Protein AF-A0A8T4I8P6-F1 (afdb_monomer_lite)

pLDDT: mean 85.15, std 11.35, range [41.34, 96.19]

Structure (mmCIF, N/CA/C/O backbone):
data_AF-A0A8T4I8P6-F1
#
_entry.id   AF-A0A8T4I8P6-F1
#
loop_
_atom_site.group_PDB
_atom_site.id
_atom_site.type_symbol
_atom_site.label_atom_id
_atom_site.label_alt_id
_atom_site.label_comp_id
_atom_site.label_asym_id
_atom_site.label_entity_id
_atom_site.label_seq_id
_atom_site.pdbx_PDB_ins_code
_atom_site.Cartn_x
_atom_site.Cartn_y
_atom_site.Cartn_z
_atom_site.occupancy
_atom_site.B_iso_or_equiv
_atom_site.auth_seq_id
_atom_site.auth_comp_id
_atom_site.auth_asym_id
_atom_site.auth_atom_id
_atom_site.pdbx_PDB_model_num
ATOM 1 N N . MET A 1 1 ? 10.324 4.288 3.328 1.00 62.22 1 MET A N 1
ATOM 2 C CA . MET A 1 1 ? 9.304 4.118 2.269 1.00 62.22 1 MET A CA 1
ATOM 3 C C . MET A 1 1 ? 8.534 5.425 2.193 1.00 62.22 1 MET A C 1
ATOM 5 O O . MET A 1 1 ? 8.185 5.935 3.247 1.00 62.22 1 MET A O 1
ATOM 9 N N . THR A 1 2 ? 8.347 6.014 1.014 1.00 79.75 2 THR A N 1
ATOM 10 C CA . THR A 1 2 ? 7.595 7.275 0.873 1.00 79.75 2 THR A CA 1
ATOM 11 C C . THR A 1 2 ? 6.123 6.944 0.658 1.00 79.75 2 THR A C 1
ATOM 13 O O . THR A 1 2 ? 5.817 6.181 -0.250 1.00 79.75 2 THR A O 1
ATOM 16 N N . PHE A 1 3 ? 5.222 7.484 1.477 1.00 83.88 3 PHE A N 1
ATOM 17 C CA . PHE A 1 3 ? 3.780 7.374 1.247 1.00 83.88 3 PHE A CA 1
ATOM 18 C C . PHE A 1 3 ? 3.337 8.354 0.147 1.00 83.88 3 PHE A C 1
ATOM 20 O O . PHE A 1 3 ? 3.882 9.455 0.037 1.00 83.88 3 PHE A O 1
ATOM 27 N N . LYS A 1 4 ? 2.347 7.960 -0.662 1.00 89.38 4 LYS A N 1
ATOM 28 C CA . LYS A 1 4 ? 1.677 8.821 -1.644 1.00 89.38 4 LYS A CA 1
ATOM 29 C C . LYS A 1 4 ? 0.181 8.505 -1.645 1.00 89.38 4 LYS A C 1
ATOM 31 O O . LYS A 1 4 ? -0.199 7.378 -1.939 1.00 89.38 4 LYS A O 1
ATOM 36 N N . ALA A 1 5 ? -0.660 9.498 -1.373 1.00 89.81 5 ALA A N 1
ATOM 37 C CA . ALA A 1 5 ? -2.104 9.358 -1.542 1.00 89.81 5 ALA A CA 1
ATOM 38 C C . ALA A 1 5 ? -2.487 9.374 -3.031 1.00 89.81 5 ALA A C 1
ATOM 40 O O . ALA A 1 5 ? -1.752 9.913 -3.869 1.00 89.81 5 ALA A O 1
ATOM 41 N N . TYR A 1 6 ? -3.641 8.804 -3.367 1.00 88.69 6 TYR A N 1
ATOM 42 C CA . TYR A 1 6 ? -4.278 8.99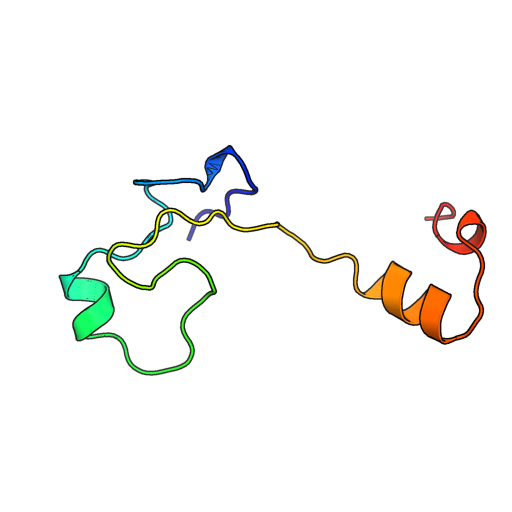2 -4.667 1.00 88.69 6 TYR A CA 1
ATOM 43 C C . TYR A 1 6 ? -4.504 10.498 -4.935 1.00 88.69 6 TYR A C 1
ATOM 45 O O . TYR A 1 6 ? -4.878 11.224 -4.014 1.00 88.69 6 TYR A O 1
ATOM 53 N N . PRO A 1 7 ? -4.277 10.996 -6.169 1.00 92.38 7 PRO A N 1
ATOM 54 C CA . PRO A 1 7 ? -3.903 10.251 -7.377 1.00 92.38 7 PRO A CA 1
ATOM 55 C C . PRO A 1 7 ? -2.399 9.981 -7.538 1.00 92.38 7 PRO A C 1
ATOM 57 O O . PRO A 1 7 ? -2.014 9.201 -8.403 1.00 92.38 7 PRO A O 1
ATOM 60 N N . SER A 1 8 ? -1.533 10.556 -6.703 1.00 92.31 8 SER A N 1
ATOM 61 C CA . SER A 1 8 ? -0.066 10.490 -6.848 1.00 92.31 8 SER A CA 1
ATOM 62 C C . SER A 1 8 ? 0.542 9.085 -6.729 1.00 92.31 8 SER A C 1
ATOM 64 O O . SER A 1 8 ? 1.703 8.885 -7.095 1.00 92.31 8 SER A O 1
ATOM 66 N N . SER A 1 9 ? -0.203 8.116 -6.199 1.00 91.69 9 SER A N 1
ATOM 67 C CA . SER A 1 9 ? 0.185 6.701 -6.118 1.00 91.69 9 SER A CA 1
ATOM 68 C C . SER A 1 9 ? -0.413 5.809 -7.213 1.00 91.69 9 SER A C 1
ATOM 70 O O . SER A 1 9 ? -0.130 4.607 -7.235 1.00 91.69 9 SER A O 1
ATOM 72 N N . TYR A 1 10 ? -1.213 6.367 -8.127 1.00 92.00 10 TYR A N 1
ATOM 73 C CA . TYR A 1 10 ? -1.790 5.647 -9.263 1.00 92.00 10 TYR A CA 1
ATOM 74 C C . TYR A 1 10 ? -0.718 5.231 -10.285 1.00 92.00 10 TYR A C 1
ATOM 76 O O . TYR A 1 10 ? 0.204 5.990 -10.581 1.00 92.00 10 TYR A O 1
ATOM 84 N N . GLY A 1 11 ? -0.858 4.031 -10.856 1.00 90.00 11 GLY A N 1
ATOM 85 C CA . GLY A 1 11 ? 0.027 3.536 -11.914 1.00 90.00 11 GLY A CA 1
ATOM 86 C C . GLY A 1 11 ? 1.470 3.268 -11.463 1.00 90.00 11 GLY A C 1
ATOM 87 O O . GLY A 1 11 ? 1.730 2.947 -10.300 1.00 90.00 11 GLY A O 1
ATOM 88 N N . ALA A 1 12 ? 2.416 3.355 -12.401 1.00 89.25 12 ALA A N 1
ATOM 89 C CA . ALA A 1 12 ? 3.826 3.039 -12.176 1.00 89.25 12 ALA A CA 1
ATOM 90 C C . ALA A 1 12 ? 4.529 4.152 -11.380 1.00 89.25 12 ALA A C 1
ATOM 92 O O . ALA A 1 12 ? 4.989 5.148 -11.932 1.00 89.25 12 ALA A O 1
ATOM 93 N N . THR A 1 13 ? 4.620 3.976 -10.063 1.00 89.88 13 THR A N 1
ATOM 94 C CA . THR A 1 13 ? 5.213 4.954 -9.144 1.00 89.88 13 THR A CA 1
ATOM 95 C C . THR A 1 13 ? 6.345 4.338 -8.329 1.00 89.88 13 THR A C 1
ATOM 97 O O . THR A 1 13 ? 6.418 3.126 -8.129 1.00 89.88 13 THR A O 1
ATOM 100 N N . ASN A 1 14 ? 7.221 5.188 -7.787 1.00 89.56 14 ASN A N 1
ATOM 101 C CA . ASN A 1 14 ? 8.341 4.767 -6.939 1.00 89.56 14 ASN A CA 1
ATOM 102 C C . ASN A 1 14 ? 7.931 4.224 -5.552 1.00 89.56 14 ASN A C 1
ATOM 104 O O . ASN A 1 14 ? 8.809 3.858 -4.773 1.00 89.56 14 ASN A O 1
ATOM 108 N N . VAL A 1 15 ? 6.631 4.174 -5.235 1.00 89.31 15 VAL A N 1
ATOM 109 C CA . VAL A 1 15 ? 6.118 3.582 -3.988 1.00 89.31 15 VAL A CA 1
ATOM 110 C C . VAL A 1 15 ? 5.777 2.097 -4.137 1.00 89.31 15 VAL A C 1
ATOM 112 O O . VAL A 1 15 ? 5.569 1.419 -3.135 1.00 89.31 15 VAL A O 1
ATOM 115 N N . ARG A 1 16 ? 5.774 1.556 -5.365 1.00 89.56 16 ARG A N 1
ATOM 116 C CA . ARG A 1 16 ? 5.507 0.135 -5.638 1.00 89.56 16 ARG A CA 1
ATOM 117 C C . ARG A 1 16 ? 6.761 -0.729 -5.527 1.00 89.56 16 ARG A C 1
ATOM 119 O O . ARG A 1 16 ? 7.879 -0.287 -5.790 1.00 89.56 16 ARG A O 1
ATOM 126 N N . MET A 1 17 ? 6.567 -2.000 -5.177 1.00 91.00 17 MET A N 1
ATOM 127 C CA . MET A 1 17 ? 7.617 -3.003 -5.319 1.00 91.00 17 MET A CA 1
ATOM 128 C C . MET A 1 17 ? 7.887 -3.254 -6.804 1.00 91.00 17 MET A C 1
ATOM 130 O O . MET A 1 17 ? 6.973 -3.232 -7.624 1.00 91.00 17 MET A O 1
ATOM 134 N N . SER A 1 18 ? 9.146 -3.528 -7.146 1.00 89.38 18 SER A N 1
ATOM 135 C CA . SER A 1 18 ? 9.440 -4.169 -8.425 1.00 89.38 18 SER A CA 1
ATOM 136 C C . SER A 1 18 ? 8.932 -5.612 -8.405 1.00 89.38 18 SER A C 1
ATOM 138 O O . SER A 1 18 ? 8.773 -6.202 -7.335 1.00 89.38 18 SER A O 1
ATOM 140 N N . TYR A 1 19 ? 8.755 -6.210 -9.582 1.00 90.50 19 TYR A N 1
ATOM 141 C CA . TYR A 1 19 ? 8.351 -7.613 -9.708 1.00 90.50 19 TYR A CA 1
ATOM 142 C C . TYR A 1 19 ? 9.252 -8.562 -8.896 1.00 90.50 19 TYR A C 1
ATOM 144 O O . TYR A 1 19 ? 8.763 -9.372 -8.117 1.00 90.50 19 TYR A O 1
ATOM 152 N N . SER A 1 20 ? 10.575 -8.384 -8.984 1.00 94.00 20 SER A N 1
ATOM 153 C CA . SER A 1 20 ? 11.539 -9.176 -8.206 1.00 94.00 20 SER A CA 1
ATOM 154 C C . SER A 1 20 ? 11.379 -8.987 -6.690 1.00 94.00 20 SER A C 1
ATOM 156 O O . SER A 1 20 ? 11.474 -9.950 -5.929 1.00 94.00 20 SER A O 1
ATOM 158 N N . LYS A 1 21 ? 11.088 -7.764 -6.222 1.00 92.56 21 LYS A N 1
ATOM 159 C CA . LYS A 1 21 ? 10.808 -7.530 -4.796 1.00 92.56 21 LYS A CA 1
ATOM 160 C C . LYS A 1 21 ? 9.529 -8.243 -4.360 1.00 92.56 21 LYS A C 1
ATOM 162 O O . LYS A 1 21 ? 9.542 -8.872 -3.309 1.00 92.56 21 LYS A O 1
ATOM 167 N N . TRP A 1 22 ? 8.475 -8.198 -5.174 1.00 92.19 22 TRP A N 1
ATOM 168 C CA . TRP A 1 22 ? 7.219 -8.899 -4.909 1.00 92.19 22 TRP A CA 1
ATOM 169 C C . TRP A 1 22 ? 7.412 -10.420 -4.791 1.00 92.19 22 TRP A C 1
ATOM 171 O O . TRP A 1 22 ? 7.022 -11.006 -3.785 1.00 92.19 22 TRP A O 1
ATOM 181 N N . THR A 1 23 ? 8.080 -11.067 -5.753 1.00 93.88 23 THR A N 1
ATOM 182 C CA . THR A 1 23 ? 8.268 -12.535 -5.761 1.00 93.88 23 THR A CA 1
ATOM 183 C C . THR A 1 23 ? 9.095 -13.054 -4.579 1.00 93.88 23 THR A C 1
ATOM 185 O O . THR A 1 23 ? 8.908 -14.182 -4.110 1.00 93.88 23 THR A O 1
ATOM 188 N N . ASN A 1 24 ? 10.012 -12.226 -4.075 1.00 96.19 24 ASN A N 1
ATOM 189 C CA . ASN A 1 24 ? 10.868 -12.556 -2.937 1.00 96.19 24 ASN A CA 1
ATOM 190 C C . ASN A 1 24 ? 10.274 -12.133 -1.585 1.00 96.19 24 ASN A C 1
ATOM 192 O O . ASN A 1 24 ? 10.799 -12.524 -0.543 1.00 96.19 24 ASN A O 1
ATOM 196 N N . TYR A 1 25 ? 9.188 -11.358 -1.572 1.00 94.00 25 TYR A N 1
ATOM 197 C CA . TYR A 1 25 ? 8.589 -10.877 -0.334 1.00 94.00 25 TYR A CA 1
ATOM 198 C C . TYR A 1 25 ? 7.905 -12.014 0.441 1.00 94.00 25 TYR A C 1
ATOM 200 O O . TYR A 1 25 ? 7.306 -12.925 -0.139 1.00 94.00 25 TYR A O 1
ATOM 208 N N . ARG A 1 26 ? 7.999 -11.971 1.772 1.00 95.56 26 ARG A N 1
ATOM 209 C CA . ARG A 1 26 ? 7.301 -12.869 2.701 1.00 95.56 26 ARG A CA 1
ATOM 210 C C . ARG A 1 26 ? 6.713 -12.022 3.827 1.00 95.56 26 ARG A C 1
ATOM 212 O O . ARG A 1 26 ? 7.426 -11.204 4.401 1.00 95.56 26 ARG A O 1
ATOM 219 N N . GLY A 1 27 ? 5.431 -12.222 4.130 1.00 93.44 27 GLY A N 1
ATOM 220 C CA . GLY A 1 27 ? 4.693 -11.456 5.138 1.00 93.44 27 GLY A CA 1
ATOM 221 C C . GLY A 1 27 ? 3.502 -10.693 4.556 1.00 93.44 27 GLY A C 1
ATOM 222 O O . GLY A 1 27 ? 3.031 -10.992 3.458 1.00 93.44 27 GLY A O 1
ATOM 223 N N . HIS A 1 28 ? 3.014 -9.703 5.304 1.00 88.75 28 HIS A N 1
ATOM 224 C CA . HIS A 1 28 ? 1.862 -8.886 4.922 1.00 88.75 28 HIS A CA 1
ATOM 225 C C . HIS A 1 28 ? 2.280 -7.715 4.035 1.00 88.75 28 HIS A C 1
ATOM 227 O O . HIS A 1 28 ? 2.952 -6.788 4.478 1.00 88.75 28 HIS A O 1
ATOM 233 N N . CYS A 1 29 ? 1.863 -7.756 2.772 1.00 86.38 29 CYS A N 1
ATOM 234 C CA . CYS A 1 29 ? 2.134 -6.686 1.824 1.00 86.38 29 CYS A CA 1
ATOM 235 C C . CYS A 1 29 ? 1.062 -5.592 1.914 1.00 86.38 29 CYS A C 1
ATOM 237 O O . CYS A 1 29 ? -0.120 -5.892 2.074 1.00 86.38 29 CYS A O 1
ATOM 239 N N . GLY A 1 30 ? 1.471 -4.331 1.773 1.00 79.69 30 GLY A N 1
ATOM 240 C CA . GLY A 1 30 ? 0.546 -3.208 1.629 1.00 79.69 30 GLY A CA 1
ATOM 241 C C . GLY A 1 30 ? -0.300 -3.293 0.352 1.00 79.69 30 GLY A C 1
ATOM 242 O O . GLY A 1 30 ? 0.075 -3.947 -0.624 1.00 79.69 30 GLY A O 1
ATOM 243 N N . HIS A 1 31 ? -1.425 -2.575 0.364 1.00 77.69 31 HIS A N 1
ATOM 244 C CA . HIS A 1 31 ? -2.511 -2.604 -0.630 1.00 77.69 31 HIS A CA 1
ATOM 245 C C . HIS A 1 31 ? -2.061 -2.525 -2.102 1.00 77.69 31 HIS A C 1
ATOM 247 O O . HIS A 1 31 ? -2.652 -3.155 -2.972 1.00 77.69 31 HIS A O 1
ATOM 253 N N . GLN A 1 32 ? -0.993 -1.781 -2.402 1.00 85.88 32 GLN A N 1
ATOM 254 C CA . GLN A 1 32 ? -0.628 -1.417 -3.778 1.00 85.88 32 GLN A CA 1
ATOM 255 C C . GLN A 1 32 ? 0.383 -2.339 -4.480 1.00 85.88 32 GLN A C 1
ATOM 257 O O . GLN A 1 32 ? 0.778 -2.066 -5.615 1.00 85.88 32 GLN A O 1
ATOM 262 N N . HIS A 1 33 ? 0.910 -3.368 -3.820 1.00 90.00 33 HIS A N 1
ATOM 263 C CA . HIS A 1 33 ? 2.124 -4.029 -4.321 1.00 90.00 33 HIS A CA 1
ATOM 264 C C . HIS A 1 33 ? 1.892 -5.175 -5.308 1.00 90.00 33 HIS A C 1
ATOM 266 O O . HIS A 1 33 ? 2.858 -5.615 -5.931 1.00 90.00 33 HIS A O 1
ATOM 272 N N . VAL A 1 34 ? 0.645 -5.618 -5.487 1.00 88.06 34 VAL A N 1
ATOM 273 C CA . VAL A 1 34 ? 0.304 -6.670 -6.453 1.00 88.06 34 VAL A CA 1
ATOM 274 C C . V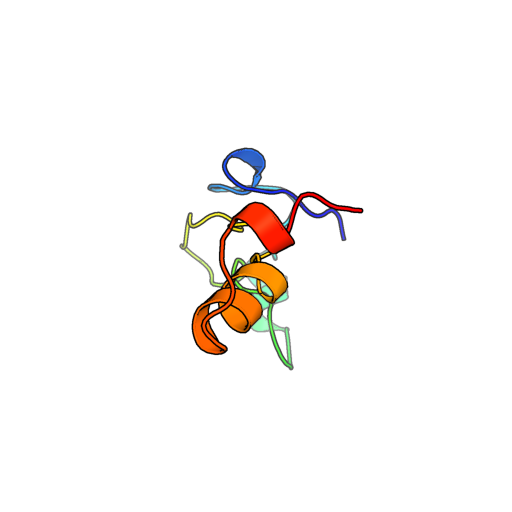AL A 1 34 ? 0.748 -6.239 -7.867 1.00 88.06 34 VAL A C 1
ATOM 276 O O . VAL A 1 34 ? 0.404 -5.123 -8.289 1.00 88.06 34 VAL A O 1
ATOM 279 N N . PRO A 1 35 ? 1.511 -7.082 -8.598 1.00 87.81 35 PRO A N 1
ATOM 280 C CA . PRO A 1 35 ? 1.927 -6.816 -9.972 1.00 87.81 35 PRO A CA 1
ATOM 281 C C . PRO A 1 35 ? 0.743 -6.561 -10.903 1.00 87.81 35 PRO A C 1
ATOM 283 O O . PRO A 1 35 ? -0.361 -7.027 -10.650 1.00 87.81 35 PRO A O 1
ATOM 286 N N . GLU A 1 36 ? 0.989 -5.814 -11.981 1.00 85.50 36 GLU A N 1
ATOM 287 C CA . GLU A 1 36 ? 0.014 -5.523 -13.053 1.00 85.50 36 GLU A CA 1
ATOM 288 C C . GLU A 1 36 ? -1.212 -4.690 -12.629 1.00 85.50 36 GLU A C 1
ATOM 290 O O . GLU A 1 36 ? -1.999 -4.266 -13.472 1.00 85.50 36 GLU A O 1
ATOM 295 N N . THR A 1 37 ? -1.348 -4.349 -11.344 1.00 85.25 37 THR A N 1
ATOM 296 C CA . THR A 1 37 ? -2.385 -3.422 -10.875 1.00 85.25 37 THR A CA 1
ATOM 297 C C . THR A 1 37 ? -1.944 -1.967 -11.044 1.00 85.25 37 THR A C 1
ATOM 299 O O . THR A 1 37 ? -0.777 -1.628 -10.839 1.00 85.25 37 THR A O 1
ATOM 302 N N . ALA A 1 38 ? -2.889 -1.070 -11.341 1.00 89.19 38 ALA A N 1
ATOM 303 C CA . ALA A 1 38 ? -2.647 0.379 -11.369 1.00 89.19 38 ALA A CA 1
ATOM 304 C C . ALA A 1 38 ? -3.304 1.132 -10.196 1.00 89.19 38 ALA A C 1
ATOM 306 O O . ALA A 1 38 ? -3.179 2.351 -10.098 1.00 89.19 38 ALA A O 1
ATOM 307 N N . HIS A 1 39 ? -3.978 0.424 -9.285 1.00 89.62 39 HIS A N 1
ATOM 308 C CA . HIS A 1 39 ? -4.791 1.021 -8.222 1.00 89.62 39 HIS A CA 1
ATOM 309 C C . HIS A 1 39 ? -3.962 1.849 -7.216 1.00 89.62 39 HIS A C 1
ATOM 311 O O . HIS A 1 39 ? -2.881 1.431 -6.793 1.00 89.62 39 HIS A O 1
ATOM 317 N N . GLY A 1 40 ? -4.457 3.036 -6.859 1.00 89.12 40 GLY A N 1
ATOM 318 C CA . GLY A 1 40 ? -3.810 3.970 -5.929 1.00 89.12 40 GLY A CA 1
ATOM 319 C C . GLY A 1 40 ? -3.947 3.570 -4.456 1.00 89.12 40 GLY A C 1
ATOM 320 O O . GLY A 1 40 ? -4.671 2.642 -4.119 1.00 89.12 40 GLY A O 1
ATOM 321 N N . ASP A 1 41 ? -3.247 4.276 -3.577 1.00 88.88 41 ASP A N 1
ATOM 322 C 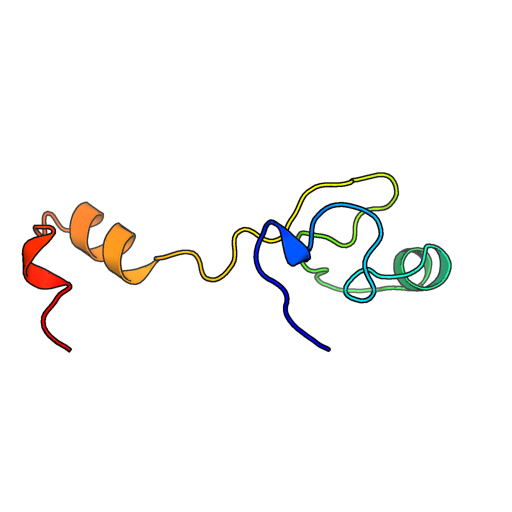CA . ASP A 1 41 ? -3.474 4.214 -2.136 1.00 88.88 41 ASP A CA 1
ATOM 323 C C . ASP A 1 41 ? -4.558 5.247 -1.794 1.00 88.88 41 ASP A C 1
ATOM 325 O O . ASP A 1 41 ? -4.363 6.428 -2.105 1.00 88.88 41 ASP A O 1
ATOM 329 N N . PRO A 1 42 ? -5.696 4.850 -1.199 1.00 84.56 42 PRO A N 1
ATOM 330 C CA . PRO A 1 42 ? -6.753 5.792 -0.823 1.00 84.56 42 PRO A CA 1
ATOM 331 C C . PRO A 1 42 ? -6.304 6.789 0.258 1.00 84.56 42 PRO A C 1
ATOM 333 O O . PRO A 1 42 ? -6.981 7.784 0.499 1.00 84.56 42 PRO A O 1
ATOM 336 N N . GLY A 1 43 ? -5.153 6.546 0.883 1.00 83.50 43 GLY A N 1
ATOM 337 C CA . GLY A 1 43 ? -4.627 7.286 2.007 1.00 83.50 43 GLY A CA 1
ATOM 338 C C . GLY A 1 43 ? -5.202 6.824 3.332 1.00 83.50 43 GLY A C 1
ATOM 339 O O . GLY A 1 43 ? -5.683 5.700 3.470 1.00 83.50 43 GLY A O 1
ATOM 340 N N . ALA A 1 44 ? -5.090 7.687 4.341 1.00 84.25 44 ALA A N 1
ATOM 341 C CA . ALA A 1 44 ? -5.588 7.383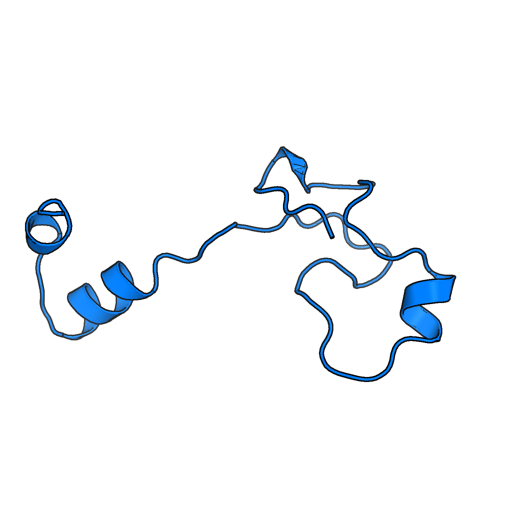 5.671 1.00 84.25 44 ALA A CA 1
ATOM 342 C C . ALA A 1 44 ? -7.111 7.218 5.622 1.00 84.25 44 ALA A C 1
ATOM 344 O O . ALA A 1 44 ? -7.856 8.182 5.450 1.00 84.25 44 ALA A O 1
ATOM 345 N N . PHE A 1 45 ? -7.569 5.978 5.766 1.00 81.69 45 PHE A N 1
ATOM 346 C CA . PHE A 1 45 ? -8.987 5.685 5.885 1.00 81.69 45 PHE A CA 1
ATOM 347 C C . PHE A 1 45 ? -9.522 6.308 7.187 1.00 81.69 45 PHE A C 1
ATOM 349 O O . PHE A 1 45 ? -8.909 6.092 8.239 1.00 81.69 45 PHE A O 1
ATOM 356 N N . PRO A 1 46 ? -10.633 7.071 7.163 1.00 87.69 46 PRO A N 1
ATOM 357 C CA . PRO A 1 46 ? -11.105 7.831 8.320 1.00 87.69 46 PRO A CA 1
ATOM 358 C C . PRO A 1 46 ? -11.816 6.922 9.338 1.00 87.69 46 PRO A C 1
ATOM 360 O O . PRO A 1 46 ? -13.021 7.021 9.566 1.00 87.69 46 PRO A O 1
ATOM 363 N N . MET A 1 47 ? -11.068 6.009 9.966 1.00 89.12 47 MET A N 1
ATOM 364 C CA . MET A 1 47 ? -11.626 4.991 10.860 1.00 89.12 47 MET A CA 1
ATOM 365 C C . MET A 1 47 ? -12.320 5.609 12.079 1.00 89.12 47 MET A C 1
ATOM 367 O O . MET A 1 47 ? -13.345 5.097 12.515 1.00 89.12 47 MET A O 1
ATOM 371 N N . ALA A 1 48 ? -11.810 6.731 12.597 1.00 89.50 48 ALA A N 1
ATOM 372 C CA . ALA A 1 48 ? -12.438 7.451 13.704 1.00 89.50 48 ALA A CA 1
ATOM 373 C C . ALA A 1 48 ? -13.851 7.930 13.339 1.00 89.50 48 ALA A C 1
ATOM 375 O O . ALA A 1 48 ? -14.796 7.652 14.073 1.00 89.50 48 ALA A O 1
ATOM 376 N N . ALA A 1 49 ? -14.011 8.553 12.167 1.00 88.94 49 ALA A N 1
ATOM 377 C CA . ALA A 1 49 ? -15.309 9.004 11.675 1.00 88.94 49 ALA A CA 1
ATOM 378 C C . ALA A 1 49 ? -16.290 7.837 11.499 1.00 88.94 49 ALA A C 1
ATOM 380 O O . ALA A 1 49 ? -17.451 7.926 11.890 1.00 88.94 49 ALA A O 1
ATOM 381 N N . ILE A 1 50 ? -15.806 6.711 10.971 1.00 90.31 50 ILE A N 1
ATOM 382 C CA . ILE A 1 50 ? -16.620 5.507 10.761 1.00 90.31 50 ILE A CA 1
ATOM 383 C C . ILE A 1 50 ? -17.053 4.894 12.091 1.00 90.31 50 ILE A C 1
ATOM 385 O O . ILE A 1 50 ? -18.216 4.532 12.248 1.00 90.31 50 ILE A O 1
ATOM 389 N N . LEU A 1 51 ? -16.144 4.796 13.061 1.00 92.06 51 LEU A N 1
ATOM 390 C CA . LEU A 1 51 ? -16.465 4.300 14.397 1.00 92.06 51 LEU A CA 1
ATOM 391 C C . LEU A 1 51 ? -17.412 5.245 15.143 1.00 92.06 51 LEU A C 1
ATOM 393 O O . LEU A 1 51 ? -18.262 4.758 15.886 1.00 92.06 51 LEU A O 1
ATOM 397 N N . ASN A 1 52 ? -17.290 6.561 14.947 1.00 91.44 52 ASN A N 1
ATOM 398 C CA . ASN A 1 52 ? -18.218 7.536 15.513 1.00 91.44 52 ASN A CA 1
ATOM 399 C C . ASN A 1 52 ? -19.627 7.339 14.942 1.00 91.44 52 ASN A C 1
ATOM 401 O O . ASN A 1 52 ? -20.570 7.099 15.694 1.00 91.44 52 ASN A O 1
ATOM 405 N N . ALA A 1 53 ? -19.747 7.310 13.613 1.00 91.00 53 ALA A N 1
ATOM 406 C CA . ALA A 1 53 ? -21.014 7.058 12.934 1.00 91.00 53 ALA A CA 1
ATOM 407 C C . ALA A 1 53 ? -21.627 5.703 13.338 1.00 91.00 53 ALA A C 1
ATOM 409 O O . ALA A 1 53 ? -22.823 5.617 13.608 1.00 91.00 53 ALA A O 1
ATOM 410 N N . ALA A 1 54 ? -20.814 4.647 13.464 1.00 94.12 54 ALA A N 1
ATOM 411 C CA . ALA A 1 54 ? -21.274 3.322 13.890 1.00 94.12 54 ALA A CA 1
ATOM 412 C C . ALA A 1 54 ? -21.812 3.290 15.333 1.00 94.12 54 ALA A C 1
ATOM 414 O O . ALA A 1 54 ? -22.644 2.444 15.656 1.00 94.12 54 ALA A O 1
ATOM 415 N N . LYS A 1 55 ? -21.360 4.206 16.199 1.00 94.75 55 LYS A N 1
ATOM 416 C CA . LYS A 1 55 ? -21.884 4.392 17.563 1.00 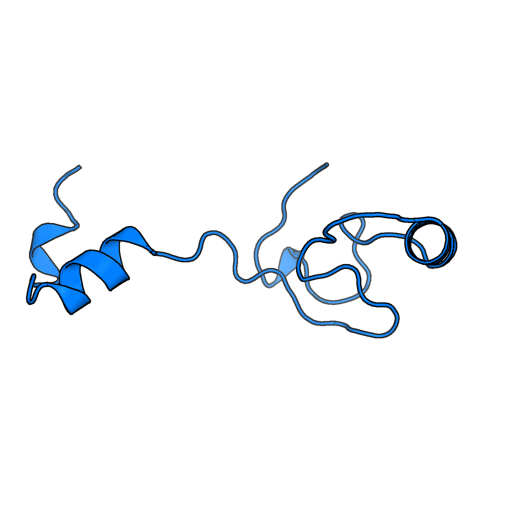94.75 55 LYS A CA 1
ATOM 417 C C . LYS A 1 55 ? -23.122 5.300 17.615 1.00 94.75 55 LYS A C 1
ATOM 419 O O . LYS A 1 55 ? -23.669 5.489 18.697 1.00 94.75 55 LYS A O 1
ATOM 424 N N . GLY A 1 56 ? -23.560 5.847 16.478 1.00 92.44 56 GLY A N 1
ATOM 425 C CA . GLY A 1 56 ? -24.647 6.825 16.396 1.00 92.44 56 GLY A CA 1
ATOM 426 C C . GLY A 1 56 ? -24.211 8.275 16.627 1.00 92.44 56 GLY A C 1
ATOM 427 O O . GLY A 1 56 ? -25.071 9.122 16.855 1.00 92.44 56 GLY A O 1
ATOM 428 N N . GLY A 1 57 ? -22.905 8.562 16.592 1.00 85.06 57 GLY A N 1
ATOM 429 C CA . GLY A 1 57 ? -22.380 9.927 16.641 1.00 85.06 57 GLY A CA 1
ATOM 430 C C . GLY A 1 57 ? -22.676 10.704 15.357 1.00 85.06 57 GLY A C 1
ATOM 431 O O . GLY A 1 57 ? -22.827 10.116 14.279 1.00 85.06 57 GLY A O 1
ATOM 432 N N . SER A 1 58 ? -22.766 12.026 15.477 1.00 77.19 58 SER A N 1
ATOM 433 C CA . SER A 1 58 ? -23.039 12.933 14.358 1.00 77.19 58 SER A CA 1
ATOM 434 C C . SER A 1 58 ? -21.727 13.443 13.754 1.00 77.19 58 SER A C 1
ATOM 436 O O . SER A 1 58 ? -20.668 13.381 14.378 1.00 77.19 58 SER A O 1
ATOM 438 N N . THR A 1 59 ? -21.762 13.943 12.518 1.00 66.19 59 THR A N 1
ATOM 439 C CA . THR A 1 59 ? -20.571 14.512 11.854 1.00 66.19 59 THR A CA 1
ATOM 440 C C . THR A 1 59 ? -19.998 15.723 12.589 1.00 66.19 59 THR A C 1
ATOM 442 O O . THR A 1 59 ? -18.793 15.946 12.531 1.00 66.19 59 THR A O 1
ATOM 445 N N . ASP A 1 60 ? -20.840 16.436 13.336 1.00 68.62 60 ASP A N 1
ATOM 446 C CA . ASP A 1 60 ? -20.484 17.627 14.114 1.00 68.62 60 ASP A CA 1
ATOM 447 C C . ASP A 1 60 ? -19.523 17.311 15.280 1.00 68.62 60 ASP A C 1
ATOM 449 O O . ASP A 1 60 ? -18.830 18.195 15.780 1.00 68.62 60 ASP A O 1
ATOM 453 N N . ASP A 1 61 ? -19.429 16.040 15.685 1.00 62.94 61 ASP A N 1
ATOM 454 C CA . ASP A 1 61 ? -18.573 15.590 16.789 1.00 62.94 61 ASP A CA 1
ATOM 455 C C . ASP A 1 61 ? -17.092 15.430 16.383 1.00 62.94 61 ASP A C 1
ATOM 457 O O . ASP A 1 61 ? -16.242 15.184 17.238 1.00 62.94 61 ASP A O 1
ATOM 461 N N . ILE A 1 62 ? -16.768 15.516 15.085 1.00 62.88 62 ILE A N 1
ATOM 462 C CA . ILE A 1 62 ? -15.433 15.199 14.537 1.00 62.88 62 ILE A CA 1
ATOM 463 C C . ILE A 1 62 ? -14.589 16.468 14.299 1.00 62.88 62 ILE A C 1
ATOM 465 O O . ILE A 1 62 ? -13.369 16.378 14.207 1.00 62.88 62 ILE A O 1
ATOM 469 N N . GLU A 1 63 ? -15.202 17.655 14.234 1.00 55.59 63 GLU A N 1
ATOM 470 C CA . GLU A 1 63 ? -14.513 18.922 13.914 1.00 55.59 63 GLU A CA 1
ATOM 471 C C . GLU A 1 63 ? -13.890 19.644 15.128 1.00 55.59 63 GLU A C 1
ATOM 473 O O . GLU A 1 63 ? -13.380 20.754 14.987 1.00 55.59 63 GLU A O 1
ATOM 478 N N . GLN A 1 64 ? -13.908 19.040 16.321 1.00 45.12 64 GLN A N 1
ATOM 479 C CA . GLN A 1 64 ? -13.338 19.632 17.539 1.00 45.12 64 GLN A CA 1
ATOM 480 C C . GLN A 1 64 ? -12.007 18.989 17.956 1.00 45.12 64 GLN A C 1
ATOM 482 O O . GLN A 1 64 ? -11.905 18.455 19.060 1.00 45.12 64 GLN A O 1
ATOM 487 N N . GLU A 1 65 ? -10.983 19.058 17.099 1.00 41.34 65 GLU A N 1
ATOM 488 C CA . GLU A 1 65 ? -9.574 18.942 17.527 1.00 41.34 65 GLU A CA 1
ATOM 489 C C . GLU A 1 65 ? -8.600 19.647 16.573 1.00 41.34 65 GLU A C 1
ATOM 491 O O . GLU A 1 65 ? -8.627 19.354 15.354 1.00 41.34 65 GLU A O 1
#

Foldseek 3Di:
DDDDAPPQQFADDPVEDDPVCVVPDDDDDDPNHDPPHRDGHNPDDPVVCVVCVVVVHDPVVPPPD

Sequence (65 aa):
MTFKAYPSSYGATNVRMSYSKWTNYRGHCGHQHVPETAHGDPGAFPMAAILNAAKGGSTDDIEQE

Secondary structure (DSSP, 8-state):
-----TTTTSSS-TTSPPHHHHHH--S---TT-STT--PPP--S--HHHHHHH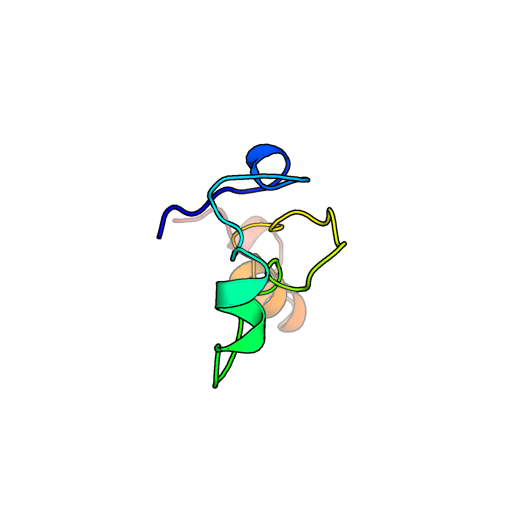HTT--GGGSS--

Radius of gyration: 16.35 Å; chains: 1; bounding box: 36×32×31 Å